Protein AF-A0A4V2Y2N3-F1 (afdb_monomer)

Mean predicted aligned error: 4.7 Å

Radius of gyration: 17.35 Å; Cα contacts (8 Å, |Δi|>4): 310; chains: 1; bounding box: 43×39×50 Å

Secondary structure (DSSP, 8-state):
--GGGGSPPTTTTT-TT--S-S--SS-------HHHHHHHHHHHHHHT--TT-EEEEEES---TT-BSSTT--BHHHHHHHHHHTT-EEEEEEE---SGGGHHHHHHHHHHHHHHHHTT-EEEEE----TT-----EEEEEE-TT-GGG-EEEEES--SSTT----TT----TT-

Sequence (175 aa):
MAIEEWFLTAGERANPVSELPVWASGNLAEPLIHGAAYFDRLVTEVAALGPGDHLFFTDWRGDPDERMRPDGPTVAQLFARAAQRGVVVKGLVWRSHLDALSYSEAENRSLSEAICAAGGEVLLDQRVRRGGSHHQKLVVLRHPGAPQRDVAFTGGIDLCHSRRDDAAHRGDPQA

Structure (mmCIF, N/CA/C/O backbone):
data_AF-A0A4V2Y2N3-F1
#
_entry.id   AF-A0A4V2Y2N3-F1
#
loop_
_atom_site.group_PDB
_atom_site.id
_atom_site.type_symbol
_atom_site.label_atom_id
_atom_site.label_alt_id
_atom_site.label_comp_id
_atom_site.label_asym_id
_atom_site.label_entity_id
_atom_site.label_seq_id
_atom_site.pdbx_PDB_ins_code
_atom_site.Cartn_x
_atom_site.Cartn_y
_atom_site.Cartn_z
_atom_site.occupancy
_atom_site.B_iso_or_equiv
_atom_site.auth_seq_id
_atom_site.auth_comp_id
_atom_site.auth_asym_id
_atom_site.auth_atom_id
_atom_site.pdbx_PDB_model_num
ATOM 1 N N . MET A 1 1 ? 3.290 -6.681 34.916 1.00 66.94 1 MET A N 1
ATOM 2 C CA . MET A 1 1 ? 3.213 -5.493 34.054 1.00 66.94 1 MET A CA 1
ATOM 3 C C . MET A 1 1 ? 1.882 -5.576 33.346 1.00 66.94 1 MET A C 1
ATOM 5 O O . MET A 1 1 ? 1.614 -6.611 32.738 1.00 66.94 1 MET A O 1
ATOM 9 N N . ALA A 1 2 ? 1.019 -4.593 33.557 1.00 85.50 2 ALA A N 1
ATOM 10 C CA . ALA A 1 2 ? -0.271 -4.534 32.883 1.00 85.50 2 ALA A CA 1
ATOM 11 C C . ALA A 1 2 ? -0.023 -4.149 31.412 1.00 85.50 2 ALA A C 1
ATOM 13 O O . ALA A 1 2 ? 0.914 -3.402 31.128 1.00 85.50 2 ALA A O 1
ATOM 14 N N . ILE A 1 3 ? -0.787 -4.692 30.461 1.00 83.56 3 ILE A N 1
ATOM 15 C CA . ILE A 1 3 ? -0.555 -4.419 29.028 1.00 83.56 3 ILE A CA 1
ATOM 16 C C . ILE A 1 3 ? -0.721 -2.926 28.712 1.00 83.56 3 ILE A C 1
ATOM 18 O O . ILE A 1 3 ? -0.058 -2.386 27.835 1.00 83.56 3 ILE A O 1
ATOM 22 N N . GLU A 1 4 ? -1.547 -2.245 29.498 1.00 85.06 4 GLU A N 1
ATOM 23 C CA . GLU A 1 4 ? -1.806 -0.815 29.445 1.00 85.06 4 GLU A CA 1
ATOM 24 C C . GLU A 1 4 ? -0.549 0.019 29.718 1.00 85.06 4 GLU A C 1
ATOM 26 O O . GLU A 1 4 ? -0.436 1.125 29.200 1.00 85.06 4 GLU A O 1
ATOM 31 N N . GLU A 1 5 ? 0.421 -0.518 30.466 1.00 87.38 5 GLU A N 1
ATOM 32 C CA . GLU A 1 5 ? 1.700 0.146 30.757 1.00 87.38 5 GLU A CA 1
ATOM 33 C C . GLU A 1 5 ? 2.626 0.205 29.526 1.00 87.38 5 GLU A C 1
ATOM 35 O O . GLU A 1 5 ? 3.623 0.922 29.546 1.00 87.38 5 GLU A O 1
ATOM 40 N N . TRP A 1 6 ? 2.308 -0.526 28.447 1.00 89.25 6 TRP A N 1
ATOM 41 C CA . TRP A 1 6 ? 3.023 -0.447 27.166 1.00 89.25 6 TRP A CA 1
ATOM 42 C C . TRP A 1 6 ? 2.480 0.648 26.242 1.00 89.25 6 TRP A C 1
ATOM 44 O O . TRP A 1 6 ? 3.138 0.997 25.259 1.00 89.25 6 TRP A O 1
ATOM 54 N N . PHE A 1 7 ? 1.280 1.171 26.508 1.00 89.94 7 PHE A N 1
ATOM 55 C CA . PHE A 1 7 ? 0.664 2.191 25.666 1.00 89.94 7 PHE A CA 1
ATOM 56 C C . PHE A 1 7 ? 1.025 3.595 26.144 1.00 89.94 7 PHE A C 1
ATOM 58 O O . PHE A 1 7 ? 1.023 3.885 27.337 1.00 89.94 7 PHE A O 1
ATOM 65 N N . LEU A 1 8 ? 1.282 4.492 25.189 1.00 90.81 8 LEU A N 1
ATOM 66 C CA . LEU A 1 8 ? 1.489 5.908 25.481 1.00 90.81 8 LEU A CA 1
ATOM 67 C C . LEU A 1 8 ? 0.216 6.506 26.083 1.00 90.81 8 LEU A C 1
ATOM 69 O O . LEU A 1 8 ? -0.885 6.244 25.606 1.00 90.81 8 LEU A O 1
ATOM 73 N N . THR A 1 9 ? 0.363 7.370 27.078 1.00 89.88 9 THR A N 1
ATOM 74 C CA . THR A 1 9 ? -0.711 8.235 27.577 1.00 89.88 9 THR A CA 1
ATOM 75 C C . THR A 1 9 ? -1.003 9.388 26.607 1.00 89.88 9 THR A C 1
ATOM 77 O O . THR A 1 9 ? -0.228 9.690 25.695 1.00 89.88 9 THR A O 1
ATOM 80 N N . ALA A 1 10 ? -2.112 10.107 26.826 1.00 89.44 10 ALA A N 1
ATOM 81 C CA . ALA A 1 10 ? -2.425 11.322 26.063 1.00 89.44 10 ALA A CA 1
ATOM 82 C C . ALA A 1 10 ? -1.301 12.375 26.144 1.00 89.44 10 ALA A C 1
ATOM 84 O O . ALA A 1 10 ? -1.009 13.039 25.150 1.00 89.44 10 ALA A O 1
ATOM 85 N N . GLY A 1 11 ? -0.662 12.505 27.313 1.00 90.56 11 GLY A N 1
ATOM 86 C CA . GLY A 1 11 ? 0.468 13.411 27.518 1.00 90.56 11 GLY A CA 1
ATOM 87 C C . GLY A 1 11 ? 1.715 12.968 26.754 1.00 90.56 11 GLY A C 1
ATOM 88 O O . GLY A 1 11 ? 2.319 13.774 26.050 1.00 90.56 11 GLY A O 1
ATOM 89 N N . GLU A 1 12 ? 2.063 11.681 26.823 1.00 92.62 12 GLU A N 1
ATOM 90 C CA . GLU A 1 12 ? 3.240 11.122 26.137 1.00 92.62 12 GLU A CA 1
ATOM 91 C C . GLU A 1 12 ? 3.097 11.106 24.611 1.00 92.62 12 GLU A C 1
ATOM 93 O O . GLU A 1 12 ? 4.091 11.241 23.901 1.00 92.62 12 GLU A O 1
ATOM 98 N N . ARG A 1 13 ? 1.867 11.024 24.085 1.00 89.81 13 ARG A N 1
ATOM 99 C CA . ARG A 1 13 ? 1.587 11.186 22.648 1.00 89.81 13 ARG A CA 1
ATOM 100 C C . ARG A 1 13 ? 2.023 12.556 22.111 1.00 89.81 13 ARG A C 1
ATOM 102 O O . ARG A 1 13 ? 2.244 12.685 20.908 1.00 89.81 13 ARG A O 1
ATOM 109 N N . ALA A 1 14 ? 2.107 13.575 22.974 1.00 90.00 14 ALA A N 1
ATOM 110 C CA . ALA A 1 14 ? 2.572 14.926 22.650 1.00 90.00 14 ALA A CA 1
ATOM 111 C C . ALA A 1 14 ? 1.872 15.575 21.432 1.00 90.00 14 ALA A C 1
ATOM 113 O O . ALA A 1 14 ? 2.457 16.397 20.727 1.00 90.00 14 ALA A O 1
ATOM 114 N N . ASN A 1 15 ? 0.603 15.226 21.189 1.00 90.69 15 ASN A N 1
ATOM 115 C CA . ASN A 1 15 ? -0.222 15.793 20.121 1.00 90.69 15 ASN A CA 1
ATOM 116 C C . ASN A 1 15 ? -1.587 16.239 20.682 1.00 90.69 15 ASN A C 1
ATOM 118 O O . ASN A 1 15 ? -2.571 15.508 20.547 1.00 90.69 15 ASN A O 1
ATOM 122 N N . PRO A 1 16 ? -1.657 17.417 21.335 1.00 87.50 16 PRO A N 1
ATOM 123 C CA . PRO A 1 16 ? -2.847 17.862 22.067 1.00 87.50 16 PRO A CA 1
ATOM 124 C C . PRO A 1 16 ? -4.039 18.211 21.167 1.00 87.50 16 PRO A C 1
ATOM 126 O O . PRO A 1 16 ? -5.151 18.341 21.663 1.00 87.50 16 PRO A O 1
ATOM 129 N N . VAL A 1 17 ? -3.821 18.367 19.858 1.00 93.00 17 VAL A N 1
ATOM 130 C CA . VAL A 1 17 ? -4.880 18.646 18.873 1.00 93.00 17 VAL A CA 1
ATOM 131 C C . VAL A 1 17 ? -5.434 17.374 18.226 1.00 93.00 17 VAL A C 1
ATOM 133 O O . VAL A 1 17 ? -6.281 17.447 17.343 1.00 93.00 17 VAL A O 1
ATOM 136 N N . SER A 1 18 ? -4.942 16.197 18.622 1.00 89.44 18 SER A N 1
ATOM 137 C CA . SER A 1 18 ? -5.452 14.929 18.113 1.00 89.44 18 SER A CA 1
ATOM 138 C C . SER A 1 18 ? -6.841 14.632 18.673 1.00 89.44 18 SER A C 1
ATOM 140 O O . SER A 1 18 ? -6.995 14.441 19.874 1.00 89.44 18 SER A O 1
ATOM 142 N N . GLU A 1 19 ? -7.817 14.452 17.787 1.00 91.69 19 GLU A N 1
ATOM 143 C CA . GLU A 1 19 ? -9.165 13.976 18.137 1.00 91.69 19 GLU A CA 1
ATOM 144 C C . GLU A 1 19 ? -9.264 12.439 18.200 1.00 91.69 19 GLU A C 1
ATOM 146 O O . GLU A 1 19 ? -10.289 11.883 18.587 1.00 91.69 19 GLU A O 1
ATOM 151 N N . LEU A 1 20 ? -8.197 11.725 17.823 1.00 90.75 20 LEU A N 1
ATOM 152 C CA . LEU A 1 20 ? -8.152 10.265 17.888 1.00 90.75 20 LEU A CA 1
ATOM 153 C C . LEU A 1 20 ? -8.008 9.774 19.337 1.00 90.75 20 LEU A C 1
ATOM 155 O O . LEU A 1 20 ? -7.238 10.377 20.096 1.00 90.75 20 LEU A O 1
ATOM 159 N N . PRO A 1 21 ? -8.617 8.627 19.697 1.00 90.69 21 PRO A N 1
ATOM 160 C CA . PRO A 1 21 ? -8.372 7.994 20.988 1.00 90.69 21 PRO A CA 1
ATOM 161 C C . PRO A 1 21 ? -6.879 7.686 21.171 1.00 90.69 21 PRO A C 1
ATOM 163 O O . PRO A 1 21 ? -6.127 7.543 20.203 1.00 90.69 21 PRO A O 1
ATOM 166 N N . VAL A 1 22 ? -6.442 7.617 22.429 1.00 89.88 22 VAL A N 1
ATOM 167 C CA . VAL A 1 22 ? -5.040 7.345 22.786 1.00 89.88 22 VAL A CA 1
ATOM 168 C C . VAL A 1 22 ? -4.643 5.923 22.382 1.00 89.88 22 VAL A C 1
ATOM 170 O O . VAL A 1 22 ? -3.590 5.718 21.785 1.00 89.88 22 VAL A O 1
ATOM 173 N N . TRP A 1 23 ? -5.524 4.965 22.654 1.00 89.50 23 TRP A N 1
ATOM 174 C CA . TRP A 1 23 ? -5.452 3.583 22.200 1.00 89.50 23 TRP A CA 1
ATOM 175 C C . TRP A 1 23 ? -6.875 3.045 22.004 1.00 89.50 23 TRP A C 1
ATOM 177 O O . TRP A 1 23 ? -7.846 3.629 22.491 1.00 89.50 23 TRP A O 1
ATOM 187 N N . ALA A 1 24 ? -6.996 1.941 21.273 1.00 88.88 24 ALA A N 1
ATOM 188 C CA . ALA A 1 24 ? -8.248 1.222 21.058 1.00 88.88 24 ALA A CA 1
ATOM 189 C C . ALA A 1 24 ? -8.036 -0.271 21.337 1.00 88.88 24 ALA A C 1
ATOM 191 O O . ALA A 1 24 ? -6.934 -0.788 21.153 1.00 88.88 24 ALA A O 1
ATOM 192 N N . SER A 1 25 ? -9.089 -0.962 21.765 1.00 89.75 25 SER A N 1
ATOM 193 C CA . SER A 1 25 ? -9.097 -2.409 21.997 1.00 89.75 25 SER A CA 1
ATOM 194 C C . SER A 1 25 ? -9.984 -3.126 20.973 1.00 89.75 25 SER A C 1
ATOM 196 O O . SER A 1 25 ? -10.732 -2.491 20.234 1.00 89.75 25 SER A O 1
ATOM 198 N N . GLY A 1 26 ? -9.883 -4.458 20.906 1.00 90.56 26 GLY A N 1
ATOM 199 C CA . GLY A 1 26 ? -10.681 -5.271 19.977 1.00 90.56 26 GLY A CA 1
ATOM 200 C C . GLY A 1 26 ? -10.189 -5.261 18.526 1.00 90.56 26 GLY A C 1
ATOM 201 O O . GLY A 1 26 ? -10.911 -5.703 17.639 1.00 90.56 26 GLY A O 1
ATOM 202 N N . ASN A 1 27 ? -8.970 -4.775 18.278 1.00 91.44 27 ASN A N 1
ATOM 203 C CA . ASN A 1 27 ? -8.352 -4.807 16.954 1.00 91.44 27 ASN A CA 1
ATOM 204 C C . ASN A 1 27 ? -7.839 -6.216 16.620 1.00 91.44 27 ASN A C 1
ATOM 206 O O . ASN A 1 27 ? -7.275 -6.893 17.481 1.00 91.44 27 ASN A O 1
ATOM 210 N N . LEU A 1 28 ? -7.952 -6.612 15.352 1.00 95.44 28 LEU A N 1
ATOM 211 C CA . LEU A 1 28 ? -7.200 -7.733 14.795 1.00 95.44 28 LEU A CA 1
ATOM 212 C C . LEU A 1 28 ? -5.891 -7.197 14.201 1.00 95.44 28 LEU A C 1
ATOM 214 O O . LEU A 1 28 ? -5.924 -6.382 13.283 1.00 95.44 28 LEU A O 1
ATOM 218 N N . ALA A 1 29 ? -4.752 -7.654 14.719 1.00 95.38 29 ALA A N 1
ATOM 219 C CA . ALA A 1 29 ? -3.432 -7.337 14.182 1.00 95.38 29 ALA A CA 1
ATOM 220 C C . ALA A 1 29 ? -2.755 -8.628 13.706 1.00 95.38 29 ALA A C 1
ATOM 222 O O . ALA A 1 29 ? -2.506 -9.530 14.505 1.00 95.38 29 ALA A O 1
ATOM 223 N N . GLU A 1 30 ? -2.467 -8.711 12.407 1.00 97.25 30 GLU A N 1
ATOM 224 C CA . GLU A 1 30 ? -1.848 -9.876 11.771 1.00 97.25 30 GLU A CA 1
ATOM 225 C C . GLU A 1 30 ? -0.460 -9.491 11.229 1.00 97.25 30 GLU A C 1
ATOM 227 O O . GLU A 1 30 ? -0.361 -8.572 10.410 1.00 97.25 30 GLU A O 1
ATOM 232 N N . PRO A 1 31 ? 0.628 -10.143 11.675 1.00 97.56 31 PRO A N 1
ATOM 233 C CA . PRO A 1 31 ? 1.953 -9.875 11.141 1.00 97.56 31 PRO A CA 1
ATOM 234 C C . PRO A 1 31 ? 2.125 -10.534 9.766 1.00 97.56 31 PRO A C 1
ATOM 236 O O . PRO A 1 31 ? 2.101 -11.757 9.642 1.00 97.56 31 PRO A O 1
ATOM 239 N N . LEU A 1 32 ? 2.369 -9.720 8.740 1.00 98.12 32 LEU A N 1
ATOM 240 C CA . LEU A 1 32 ? 2.744 -10.189 7.406 1.00 98.12 32 LEU A CA 1
ATOM 241 C C . LEU A 1 32 ? 4.271 -10.231 7.321 1.00 98.12 32 LEU A C 1
ATOM 243 O O . LEU A 1 32 ? 4.927 -9.200 7.170 1.00 98.12 32 LEU A O 1
ATOM 247 N N . ILE A 1 33 ? 4.840 -11.421 7.506 1.00 97.88 33 ILE A N 1
ATOM 248 C CA . ILE A 1 33 ? 6.292 -11.615 7.482 1.00 97.88 33 ILE A CA 1
ATOM 249 C C . ILE A 1 33 ? 6.757 -11.709 6.026 1.00 97.88 33 ILE A C 1
ATOM 251 O O . ILE A 1 33 ? 6.194 -12.478 5.250 1.00 97.88 33 ILE A O 1
ATOM 255 N N . HIS A 1 34 ? 7.803 -10.946 5.691 1.00 98.00 34 HIS A N 1
ATOM 256 C CA . HIS A 1 34 ? 8.370 -10.806 4.341 1.00 98.00 34 HIS A CA 1
ATOM 257 C C . HIS A 1 34 ? 7.473 -10.050 3.350 1.00 98.00 34 HIS A C 1
ATOM 259 O O . HIS A 1 34 ? 6.266 -9.891 3.541 1.00 98.00 34 HIS A O 1
ATOM 265 N N . GLY A 1 35 ? 8.076 -9.562 2.264 1.00 97.88 35 GLY A N 1
ATOM 266 C CA . GLY A 1 35 ? 7.333 -8.820 1.250 1.00 97.88 35 GLY A CA 1
ATOM 267 C C . GLY A 1 35 ? 6.387 -9.689 0.452 1.00 97.88 35 GLY A C 1
ATOM 268 O O . GLY A 1 35 ? 5.285 -9.242 0.162 1.00 97.88 35 GLY A O 1
ATOM 269 N N . ALA A 1 36 ? 6.754 -10.936 0.149 1.00 98.12 36 ALA A N 1
ATOM 270 C CA . ALA A 1 36 ? 5.876 -11.835 -0.593 1.00 98.12 36 ALA A CA 1
ATOM 271 C C . ALA A 1 36 ? 4.494 -11.997 0.075 1.00 98.12 36 ALA A C 1
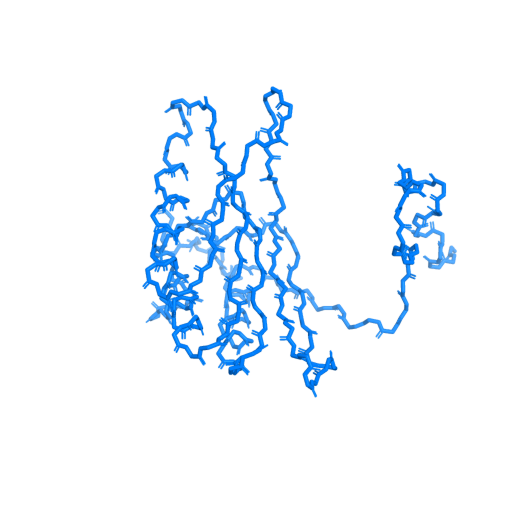ATOM 273 O O . ALA A 1 36 ? 3.477 -11.915 -0.612 1.00 98.12 36 ALA A O 1
ATOM 274 N N . ALA A 1 37 ? 4.441 -12.145 1.406 1.00 98.38 37 ALA A N 1
ATOM 275 C CA . ALA A 1 37 ? 3.177 -12.235 2.142 1.00 98.38 37 ALA A CA 1
ATOM 276 C C . ALA A 1 37 ? 2.420 -10.897 2.168 1.00 98.38 37 ALA A C 1
ATOM 278 O O . ALA A 1 37 ? 1.202 -10.866 1.986 1.00 98.38 37 ALA A O 1
ATOM 279 N N . TYR A 1 38 ? 3.141 -9.787 2.365 1.00 98.50 38 TYR A N 1
ATOM 280 C CA . TYR A 1 38 ? 2.564 -8.444 2.344 1.00 98.50 38 TYR A CA 1
ATOM 281 C C . TYR A 1 38 ? 1.916 -8.112 0.994 1.00 98.50 38 TYR A C 1
ATOM 283 O O . TYR A 1 38 ? 0.738 -7.753 0.941 1.00 98.50 38 TYR A O 1
ATOM 291 N N . PHE A 1 39 ? 2.663 -8.276 -0.098 1.00 98.56 39 PHE A N 1
ATOM 292 C CA . PHE A 1 39 ? 2.194 -7.978 -1.443 1.00 98.56 39 PHE A CA 1
ATOM 293 C C . PHE A 1 39 ? 1.037 -8.890 -1.859 1.00 98.56 39 PHE A C 1
ATOM 295 O O . PHE A 1 39 ? 0.047 -8.395 -2.401 1.00 98.56 39 PHE A O 1
ATOM 302 N N . ASP A 1 40 ? 1.095 -10.189 -1.545 1.00 98.50 40 ASP A N 1
ATOM 303 C CA . ASP A 1 40 ? -0.003 -11.111 -1.846 1.00 98.50 40 ASP A CA 1
ATOM 304 C C . ASP A 1 40 ? -1.303 -10.715 -1.131 1.00 98.50 40 ASP A C 1
ATOM 306 O O . ASP A 1 40 ? -2.371 -10.648 -1.757 1.00 98.50 40 ASP A O 1
ATOM 310 N N . ARG A 1 41 ? -1.214 -10.380 0.164 1.00 98.56 41 ARG A N 1
ATOM 311 C CA . ARG A 1 41 ? -2.374 -9.922 0.931 1.00 98.56 41 ARG A CA 1
ATOM 312 C C . ARG A 1 41 ? -2.917 -8.608 0.379 1.00 98.56 41 ARG A C 1
ATOM 314 O O . ARG A 1 41 ? -4.129 -8.475 0.221 1.00 98.56 41 ARG A O 1
ATOM 321 N N . LEU A 1 42 ? -2.039 -7.671 0.024 1.00 98.62 42 LEU A N 1
ATOM 322 C CA . LEU A 1 42 ? -2.430 -6.389 -0.553 1.00 98.62 42 LEU A CA 1
ATOM 323 C C . LEU A 1 42 ? -3.185 -6.560 -1.882 1.00 98.62 42 LEU A C 1
ATOM 325 O O . LEU A 1 42 ? -4.210 -5.909 -2.082 1.00 98.62 42 LEU A O 1
ATOM 329 N N . VAL A 1 43 ? -2.749 -7.463 -2.770 1.00 98.81 43 VAL A N 1
ATOM 330 C CA . VAL A 1 43 ? -3.494 -7.751 -4.011 1.00 98.81 43 VAL A CA 1
ATOM 331 C C . VAL A 1 43 ? -4.886 -8.285 -3.699 1.00 98.81 43 VAL A C 1
ATOM 333 O O . VAL A 1 43 ? -5.853 -7.849 -4.323 1.00 98.81 43 VAL A O 1
ATOM 336 N N . THR A 1 44 ? -4.993 -9.222 -2.755 1.00 98.62 44 THR A N 1
ATOM 337 C CA . THR A 1 44 ? -6.273 -9.825 -2.364 1.00 98.62 44 THR A CA 1
ATOM 338 C C . THR A 1 44 ? -7.259 -8.772 -1.865 1.00 98.62 44 THR A C 1
ATOM 340 O O . THR A 1 44 ? -8.384 -8.712 -2.362 1.00 98.62 44 THR A O 1
ATOM 343 N N . GLU A 1 45 ? -6.835 -7.898 -0.951 1.00 98.75 45 GLU A N 1
ATOM 344 C CA . GLU A 1 45 ? -7.725 -6.881 -0.386 1.00 98.75 45 GLU A CA 1
ATOM 345 C C . GLU A 1 45 ? -8.075 -5.784 -1.405 1.00 98.75 45 GLU A C 1
ATOM 347 O O . GLU A 1 45 ? -9.237 -5.405 -1.537 1.00 98.75 45 GLU A O 1
ATOM 352 N N . VAL A 1 46 ? -7.113 -5.321 -2.214 1.00 98.81 46 VAL A N 1
ATOM 353 C CA . VAL A 1 46 ? -7.386 -4.308 -3.252 1.00 98.81 46 VAL A CA 1
ATOM 354 C C . VAL A 1 46 ? -8.301 -4.856 -4.351 1.00 98.81 46 VAL A C 1
ATOM 356 O O . VAL A 1 46 ? -9.134 -4.123 -4.890 1.00 98.81 46 VAL A O 1
ATOM 359 N N . ALA A 1 47 ? -8.187 -6.141 -4.693 1.00 98.44 47 ALA A N 1
ATOM 360 C CA . ALA A 1 47 ? -9.080 -6.788 -5.652 1.00 98.44 47 ALA A CA 1
ATOM 361 C C . ALA A 1 47 ? -10.530 -6.873 -5.146 1.00 98.44 47 ALA A C 1
ATOM 363 O O . ALA A 1 47 ? -11.450 -6.888 -5.964 1.00 98.44 47 ALA A O 1
ATOM 364 N N . ALA A 1 48 ? -10.739 -6.885 -3.826 1.00 98.25 48 ALA A N 1
ATOM 365 C CA . ALA A 1 48 ? -12.057 -6.948 -3.201 1.00 98.25 48 ALA A CA 1
ATOM 366 C C . ALA A 1 48 ? -12.778 -5.587 -3.101 1.00 98.25 48 ALA A C 1
ATOM 368 O O . ALA A 1 48 ? -13.944 -5.555 -2.694 1.00 98.25 48 ALA A O 1
ATOM 369 N N . LEU A 1 49 ? -12.106 -4.483 -3.457 1.00 98.75 49 LEU A N 1
ATOM 370 C CA . LEU A 1 49 ? -12.689 -3.138 -3.484 1.00 98.75 49 LEU A CA 1
ATOM 371 C C . LEU A 1 49 ? -13.626 -2.949 -4.683 1.00 98.75 49 LEU A C 1
ATOM 373 O O . LEU A 1 49 ? -13.277 -3.282 -5.826 1.00 98.75 49 LEU A O 1
ATOM 377 N N . GLY A 1 50 ? -14.784 -2.349 -4.412 1.00 98.25 50 GLY A N 1
ATOM 378 C CA . GLY A 1 50 ? -15.792 -1.962 -5.395 1.00 98.25 50 GLY A CA 1
ATOM 379 C C . GLY A 1 50 ? -15.936 -0.443 -5.578 1.00 98.25 50 GLY A C 1
ATOM 380 O O . GLY A 1 50 ? -15.211 0.340 -4.964 1.00 98.25 50 GLY A O 1
ATOM 381 N N . PRO A 1 51 ? -16.879 -0.003 -6.430 1.00 98.44 51 PRO A N 1
ATOM 382 C CA . PRO A 1 51 ? -17.149 1.416 -6.641 1.00 98.44 51 PRO A CA 1
ATOM 383 C C . PRO A 1 51 ? -17.484 2.142 -5.329 1.00 98.44 51 PRO A C 1
ATOM 385 O O . PRO A 1 51 ? -18.337 1.685 -4.570 1.00 98.44 51 PRO A O 1
ATOM 388 N N . GLY A 1 52 ? -16.841 3.283 -5.079 1.00 98.44 52 GLY A N 1
ATOM 389 C CA . GLY A 1 52 ? -17.032 4.083 -3.865 1.00 98.44 52 GLY A CA 1
ATOM 390 C C . GLY A 1 52 ? -16.255 3.602 -2.633 1.00 98.44 52 GLY A C 1
ATOM 391 O O . GLY A 1 52 ? -16.184 4.347 -1.657 1.00 98.44 52 GLY A O 1
ATOM 392 N N . ASP A 1 53 ? -15.630 2.420 -2.675 1.00 98.81 53 ASP A N 1
ATOM 393 C CA . ASP A 1 53 ? -14.639 2.028 -1.669 1.00 98.81 53 ASP A CA 1
ATOM 394 C C . ASP A 1 53 ? -13.377 2.892 -1.811 1.00 98.81 53 ASP A C 1
ATOM 396 O O . ASP A 1 53 ? -13.158 3.544 -2.836 1.00 98.81 53 ASP A O 1
ATOM 400 N N . HIS A 1 54 ? -12.537 2.925 -0.781 1.00 98.88 54 HIS A N 1
ATOM 401 C CA . HIS A 1 54 ? -11.358 3.788 -0.744 1.00 98.88 54 HIS A CA 1
ATOM 402 C C . HIS A 1 54 ? -10.061 2.981 -0.715 1.00 98.88 54 HIS A C 1
ATOM 404 O O . HIS A 1 54 ? -9.955 1.996 0.012 1.00 98.88 54 HIS A O 1
ATOM 410 N N . LEU A 1 55 ? -9.056 3.471 -1.440 1.00 98.88 55 LEU A N 1
ATOM 411 C CA . LEU A 1 55 ? -7.664 3.033 -1.362 1.00 98.88 55 LEU A CA 1
ATOM 412 C C . LEU A 1 55 ? -6.804 4.273 -1.133 1.00 98.88 55 LEU A C 1
ATOM 414 O O . LEU A 1 55 ? -6.599 5.071 -2.048 1.00 98.88 55 LEU A O 1
ATOM 418 N N . PHE A 1 56 ? -6.304 4.440 0.087 1.00 98.81 56 PHE A N 1
ATOM 419 C CA . PHE A 1 56 ? -5.395 5.528 0.437 1.00 98.81 56 PHE A CA 1
ATOM 420 C C . PHE A 1 56 ? -4.010 4.981 0.722 1.00 98.81 56 PHE A C 1
ATOM 422 O O . PHE A 1 56 ? -3.897 3.990 1.437 1.00 98.81 56 PHE A O 1
ATOM 429 N N . PHE A 1 57 ? -2.959 5.611 0.206 1.00 98.12 57 PHE A N 1
ATOM 430 C CA . PHE A 1 57 ? -1.605 5.149 0.485 1.00 98.12 57 PHE A CA 1
ATOM 431 C C . PHE A 1 57 ? -0.593 6.275 0.676 1.00 98.12 57 PHE A C 1
ATOM 433 O O . PHE A 1 57 ? -0.720 7.366 0.116 1.00 98.12 57 PHE A O 1
ATOM 440 N N . THR A 1 58 ? 0.430 5.982 1.471 1.00 96.12 58 THR A N 1
ATOM 441 C CA . THR A 1 58 ? 1.661 6.762 1.554 1.00 96.12 58 THR A CA 1
ATOM 442 C C . THR A 1 58 ? 2.838 5.849 1.306 1.00 96.12 58 THR A C 1
ATOM 444 O O . THR A 1 58 ? 2.826 4.696 1.743 1.00 96.12 58 THR A O 1
ATOM 447 N N . ASP A 1 59 ? 3.865 6.383 0.661 1.00 93.12 59 ASP A N 1
ATOM 448 C CA . ASP A 1 59 ? 5.086 5.629 0.433 1.00 93.12 59 ASP A CA 1
ATOM 449 C C . ASP A 1 59 ? 6.314 6.536 0.421 1.00 93.12 59 ASP A C 1
ATOM 451 O O . ASP A 1 59 ? 6.223 7.724 0.078 1.00 93.12 59 ASP A O 1
ATOM 455 N N . TRP A 1 60 ? 7.473 5.984 0.785 1.00 91.50 60 TRP A N 1
ATOM 456 C CA . TRP A 1 60 ? 8.734 6.709 0.609 1.00 91.50 60 TRP A CA 1
ATOM 457 C C . TRP A 1 60 ? 9.238 6.566 -0.830 1.00 91.50 60 TRP A C 1
ATOM 459 O O . TRP A 1 60 ? 9.727 7.538 -1.417 1.00 91.50 60 TRP A O 1
ATOM 469 N N . ARG A 1 61 ? 9.070 5.373 -1.413 1.00 89.50 61 ARG A N 1
ATOM 470 C CA . ARG A 1 61 ? 9.371 5.079 -2.816 1.00 89.50 61 ARG A CA 1
ATOM 471 C C . ARG A 1 61 ? 8.400 4.038 -3.366 1.00 89.50 61 ARG A C 1
ATOM 473 O O . ARG A 1 61 ? 8.358 2.941 -2.833 1.00 89.50 61 ARG A O 1
ATOM 480 N N . GLY A 1 62 ? 7.737 4.347 -4.475 1.00 89.75 62 GLY A N 1
ATOM 481 C CA . GLY A 1 62 ? 6.942 3.389 -5.235 1.00 89.75 62 GLY A CA 1
ATOM 482 C C . GLY A 1 62 ? 7.508 3.186 -6.639 1.00 89.75 62 GLY A C 1
ATOM 483 O O . GLY A 1 62 ? 7.624 4.161 -7.381 1.00 89.75 62 GLY A O 1
ATOM 484 N N . ASP A 1 63 ? 7.815 1.938 -7.003 1.00 93.75 63 ASP A N 1
ATOM 485 C CA . ASP A 1 63 ? 8.267 1.580 -8.355 1.00 93.75 63 ASP A CA 1
ATOM 486 C C . ASP A 1 63 ? 7.067 1.042 -9.150 1.00 93.75 63 ASP A C 1
ATOM 488 O O . ASP A 1 63 ? 6.522 0.001 -8.779 1.00 93.75 63 ASP A O 1
ATOM 492 N N . PRO A 1 64 ? 6.607 1.717 -10.220 1.00 94.12 64 PRO A N 1
ATOM 493 C CA . PRO A 1 64 ? 5.373 1.382 -10.940 1.00 94.12 64 PRO A CA 1
ATOM 494 C C . PRO A 1 64 ? 5.286 -0.063 -11.446 1.00 94.12 64 PRO A C 1
ATOM 496 O O . PRO A 1 64 ? 4.183 -0.615 -11.587 1.00 94.12 64 PRO A O 1
ATOM 499 N N . ASP A 1 65 ? 6.434 -0.654 -11.765 1.00 96.25 65 ASP A N 1
ATOM 500 C CA . ASP A 1 65 ? 6.594 -1.985 -12.334 1.00 96.25 65 ASP A CA 1
ATOM 501 C C . ASP A 1 65 ? 6.909 -3.079 -11.301 1.00 96.25 65 ASP A C 1
ATOM 503 O O . ASP A 1 65 ? 6.956 -4.254 -11.680 1.00 96.25 65 ASP A O 1
ATOM 507 N N . GLU A 1 66 ? 7.008 -2.749 -10.007 1.00 97.44 66 GLU A N 1
ATOM 508 C CA . GLU A 1 66 ? 7.098 -3.746 -8.932 1.00 97.44 66 GLU A CA 1
ATOM 509 C C . GLU A 1 66 ? 5.901 -4.699 -9.016 1.00 97.44 66 GLU A C 1
ATOM 511 O O . GLU A 1 66 ? 4.738 -4.275 -8.967 1.00 97.44 66 GLU A O 1
ATOM 516 N N . ARG A 1 67 ? 6.169 -5.996 -9.198 1.00 98.19 67 ARG A N 1
ATOM 517 C CA . ARG A 1 67 ? 5.130 -7.016 -9.350 1.00 98.19 67 ARG A CA 1
ATOM 518 C C . ARG A 1 67 ? 4.683 -7.488 -7.988 1.00 98.19 67 ARG A C 1
ATOM 520 O O . ARG A 1 67 ? 5.425 -8.121 -7.263 1.00 98.19 67 ARG A O 1
ATOM 527 N N . MET A 1 68 ? 3.397 -7.362 -7.711 1.00 97.56 68 MET A N 1
ATOM 528 C CA . MET A 1 68 ? 2.823 -7.736 -6.419 1.00 97.56 68 MET A CA 1
ATOM 529 C C . MET A 1 68 ? 2.740 -9.265 -6.215 1.00 97.56 68 MET A C 1
ATOM 531 O O . MET A 1 68 ? 2.521 -9.753 -5.111 1.00 97.56 68 MET A O 1
ATOM 535 N N . ARG A 1 69 ? 2.896 -10.042 -7.293 1.00 97.69 69 ARG A N 1
ATOM 536 C CA . ARG A 1 69 ? 2.917 -11.516 -7.351 1.00 97.69 69 ARG A CA 1
ATOM 537 C C . ARG A 1 69 ? 3.833 -11.955 -8.504 1.00 97.69 69 ARG A C 1
ATOM 539 O O . ARG A 1 69 ? 4.117 -11.125 -9.366 1.00 97.69 69 ARG A O 1
ATOM 546 N N . PRO A 1 70 ? 4.262 -13.233 -8.590 1.00 95.88 70 PRO A N 1
ATOM 547 C CA . PRO A 1 70 ? 5.177 -13.687 -9.648 1.00 95.88 70 PRO A CA 1
ATOM 548 C C . PRO A 1 70 ? 4.752 -13.284 -11.074 1.00 95.88 70 PRO A C 1
ATOM 550 O O . PRO A 1 70 ? 5.565 -12.766 -11.845 1.00 95.88 70 PRO A O 1
ATOM 553 N N . ASP A 1 71 ? 3.457 -13.406 -11.368 1.00 93.69 71 ASP A N 1
ATOM 554 C CA . ASP A 1 71 ? 2.867 -13.101 -12.679 1.00 93.69 71 ASP A CA 1
ATOM 555 C C . ASP A 1 71 ? 2.147 -11.737 -12.723 1.00 93.69 71 ASP A C 1
ATOM 557 O O . ASP A 1 71 ? 1.360 -11.453 -13.627 1.00 93.69 71 ASP A O 1
ATOM 561 N N . GLY A 1 72 ? 2.414 -10.871 -11.742 1.00 95.44 72 GLY A N 1
ATOM 562 C CA . GLY A 1 72 ? 1.721 -9.600 -11.556 1.00 95.44 72 GLY A CA 1
ATOM 563 C C . GLY A 1 72 ? 0.363 -9.732 -10.841 1.00 95.44 72 GLY A C 1
ATOM 564 O O . GLY A 1 72 ? -0.007 -10.807 -10.369 1.00 95.44 72 GLY A O 1
ATOM 565 N N . PRO A 1 73 ? -0.414 -8.641 -10.731 1.00 98.00 73 PRO A N 1
ATOM 566 C CA . PRO A 1 73 ? -0.207 -7.345 -11.384 1.00 98.00 73 PRO A CA 1
ATOM 567 C C . PRO A 1 73 ? 0.991 -6.572 -10.820 1.00 98.00 73 PRO A C 1
ATOM 569 O O . PRO A 1 73 ? 1.480 -6.904 -9.743 1.00 98.00 73 PRO A O 1
ATOM 572 N N . THR A 1 74 ? 1.441 -5.530 -11.522 1.00 98.50 74 THR A N 1
ATOM 573 C CA . THR A 1 74 ? 2.331 -4.518 -10.921 1.00 98.50 74 THR A CA 1
ATOM 574 C C . THR A 1 74 ? 1.566 -3.590 -9.976 1.00 98.50 74 THR A C 1
ATOM 576 O O . THR A 1 74 ? 0.332 -3.538 -10.042 1.00 98.50 74 THR A O 1
ATOM 579 N N . VAL A 1 75 ? 2.256 -2.826 -9.123 1.00 97.75 75 VAL A N 1
ATOM 580 C CA . VAL A 1 75 ? 1.606 -1.825 -8.255 1.00 97.75 75 VAL A CA 1
ATOM 581 C C . VAL A 1 75 ? 0.786 -0.820 -9.069 1.00 97.75 75 VAL A C 1
ATOM 583 O O . VAL A 1 75 ? -0.393 -0.602 -8.771 1.00 97.75 75 VAL A O 1
ATOM 586 N N . ALA A 1 76 ? 1.346 -0.285 -10.161 1.00 97.88 76 ALA A N 1
ATOM 587 C CA . ALA A 1 76 ? 0.639 0.663 -11.016 1.00 97.88 76 ALA A CA 1
ATOM 588 C C . ALA A 1 76 ? -0.602 0.020 -11.644 1.00 97.88 76 ALA A C 1
ATOM 590 O O . ALA A 1 76 ? -1.680 0.610 -11.631 1.00 97.88 76 ALA A O 1
ATOM 591 N N . GLN A 1 77 ? -0.489 -1.220 -12.131 1.00 98.56 77 GLN A N 1
ATOM 592 C CA . GLN A 1 77 ? -1.627 -1.950 -12.691 1.00 98.56 77 GLN A CA 1
ATOM 593 C C . GLN A 1 77 ? -2.711 -2.221 -11.645 1.00 98.56 77 GLN A C 1
ATOM 595 O O . GLN A 1 77 ? -3.895 -2.072 -11.946 1.00 98.56 77 GLN A O 1
ATOM 600 N N . LEU A 1 78 ? -2.334 -2.631 -10.433 1.00 98.75 78 LEU A N 1
ATOM 601 C CA . LEU A 1 78 ? -3.272 -2.932 -9.355 1.00 98.75 78 LEU A CA 1
ATOM 602 C C . LEU A 1 78 ? -4.091 -1.688 -8.982 1.00 98.75 78 LEU A C 1
ATOM 604 O O . LEU A 1 78 ? -5.323 -1.754 -8.939 1.00 98.75 78 LEU A O 1
ATOM 608 N N . PHE A 1 79 ? -3.420 -0.554 -8.763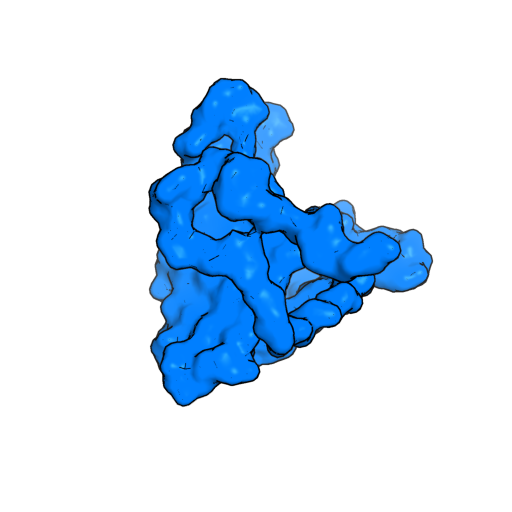 1.00 98.62 79 PHE A N 1
ATOM 609 C CA . PHE A 1 79 ? -4.065 0.683 -8.313 1.00 98.62 79 PHE A CA 1
ATOM 610 C C . PHE A 1 79 ? -4.821 1.381 -9.449 1.00 98.62 79 PHE A C 1
ATOM 612 O O . PHE A 1 79 ? -5.951 1.821 -9.241 1.00 98.62 79 PHE A O 1
ATOM 619 N N . ALA A 1 80 ? -4.281 1.398 -10.673 1.00 98.62 80 ALA A N 1
ATOM 620 C CA . ALA A 1 80 ? -4.990 1.916 -11.844 1.00 98.62 80 ALA A CA 1
ATOM 621 C C . ALA A 1 80 ? -6.280 1.131 -12.119 1.00 98.62 80 ALA A C 1
ATOM 623 O O . ALA A 1 80 ? -7.337 1.724 -12.334 1.00 98.62 80 ALA A O 1
ATOM 624 N N . ARG A 1 81 ? -6.236 -0.207 -12.041 1.00 98.62 81 ARG A N 1
ATOM 625 C CA . ARG A 1 81 ? -7.441 -1.037 -12.184 1.00 98.62 81 ARG A CA 1
ATOM 626 C C . ARG A 1 81 ? -8.447 -0.778 -11.067 1.00 98.62 81 ARG A C 1
ATOM 628 O O . ARG A 1 81 ? -9.640 -0.905 -11.315 1.00 98.62 81 ARG A O 1
ATOM 635 N N . ALA A 1 82 ? -8.008 -0.460 -9.847 1.00 98.81 82 ALA A N 1
ATOM 636 C CA . ALA A 1 82 ? -8.916 -0.069 -8.767 1.00 98.81 82 ALA A CA 1
ATOM 637 C C . ALA A 1 82 ? -9.618 1.261 -9.087 1.00 98.81 82 ALA A C 1
ATOM 639 O O . ALA A 1 82 ? -10.847 1.316 -9.051 1.00 98.81 82 ALA A O 1
ATOM 640 N N . ALA A 1 83 ? -8.866 2.285 -9.501 1.00 98.75 83 ALA A N 1
ATOM 641 C CA . ALA A 1 83 ? -9.426 3.574 -9.913 1.00 98.75 83 ALA A CA 1
ATOM 642 C C . ALA A 1 83 ? -10.440 3.421 -11.062 1.00 98.75 83 ALA A C 1
ATOM 644 O O . ALA A 1 83 ? -11.561 3.917 -10.976 1.00 98.75 83 ALA A O 1
ATOM 645 N N . GLN A 1 84 ? -10.110 2.623 -12.082 1.00 98.62 84 GLN A N 1
ATOM 646 C CA . GLN A 1 84 ? -11.004 2.325 -13.209 1.00 98.62 84 GLN A CA 1
ATOM 647 C C . GLN A 1 84 ? -12.297 1.604 -12.795 1.00 98.62 84 GLN A C 1
ATOM 649 O O . GLN A 1 84 ? -13.320 1.759 -13.460 1.00 98.62 84 GLN A O 1
ATOM 654 N N . ARG A 1 85 ? -12.284 0.830 -11.698 1.00 98.19 85 ARG A N 1
ATOM 655 C CA . ARG A 1 85 ? -13.496 0.220 -11.118 1.00 98.19 85 ARG A CA 1
ATOM 656 C C . ARG A 1 85 ? -14.357 1.216 -10.331 1.00 98.19 85 ARG A C 1
ATOM 658 O O . ARG A 1 85 ? -15.431 0.837 -9.879 1.00 98.19 85 ARG A O 1
ATOM 665 N N . GLY A 1 86 ? -13.915 2.460 -10.156 1.00 98.56 86 GLY A N 1
ATOM 666 C CA . GLY A 1 86 ? -14.613 3.478 -9.370 1.00 98.56 86 GLY A CA 1
ATOM 667 C C . GLY A 1 86 ? -14.232 3.500 -7.888 1.00 98.56 86 GLY A C 1
ATOM 668 O O . GLY A 1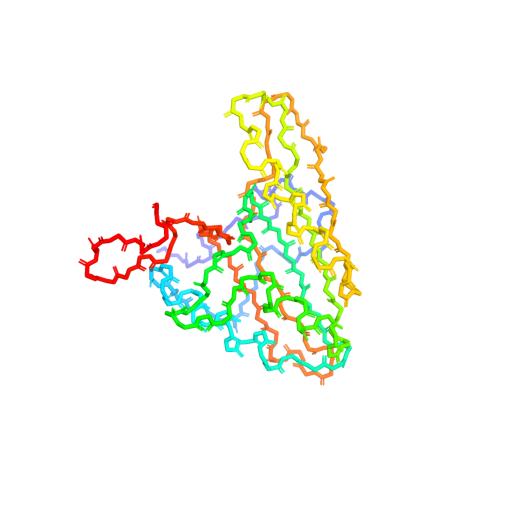 86 ? -14.959 4.093 -7.093 1.00 98.56 86 GLY A O 1
ATOM 669 N N . VAL A 1 87 ? -13.126 2.856 -7.500 1.00 98.88 87 VAL A N 1
ATOM 670 C CA . VAL A 1 87 ? -12.532 3.013 -6.161 1.00 98.88 87 VAL A CA 1
ATOM 671 C C . VAL A 1 87 ? -11.939 4.420 -6.054 1.00 98.88 87 VAL A C 1
ATOM 673 O O . VAL A 1 87 ? -11.276 4.892 -6.979 1.00 98.88 87 VAL A O 1
ATOM 676 N N . VAL A 1 88 ? -12.120 5.086 -4.916 1.00 98.81 88 VAL A N 1
ATOM 677 C CA . VAL A 1 88 ? -11.468 6.368 -4.623 1.00 98.81 88 VAL A CA 1
ATOM 678 C C . VAL A 1 88 ? -10.011 6.102 -4.253 1.00 98.81 88 VAL A C 1
ATOM 680 O O . VAL A 1 88 ? -9.697 5.773 -3.107 1.00 98.81 88 VAL A O 1
ATOM 683 N N . VAL A 1 89 ? -9.118 6.234 -5.233 1.00 98.88 89 VAL A N 1
ATOM 684 C CA . VAL A 1 89 ? -7.676 6.019 -5.058 1.00 98.88 89 VAL A CA 1
ATOM 685 C C . VAL A 1 89 ? -6.982 7.348 -4.772 1.00 98.88 89 VAL A C 1
ATOM 687 O O . VAL A 1 89 ? -6.992 8.237 -5.626 1.00 98.88 89 VAL A O 1
ATOM 690 N N . LYS A 1 90 ? -6.361 7.480 -3.592 1.00 98.69 90 LYS A N 1
ATOM 691 C CA . LYS A 1 90 ? -5.557 8.655 -3.222 1.00 98.69 90 LYS A CA 1
ATOM 692 C C . LYS A 1 90 ? -4.176 8.277 -2.695 1.00 98.69 90 LYS A C 1
ATOM 694 O O . LYS A 1 90 ? -4.059 7.402 -1.844 1.00 98.69 90 LYS A O 1
ATOM 699 N N . GLY A 1 91 ? -3.140 8.963 -3.160 1.00 97.12 91 GLY A N 1
ATOM 700 C CA . GLY A 1 91 ? -1.758 8.737 -2.739 1.00 97.12 91 GLY A CA 1
ATOM 701 C C . GLY A 1 91 ? -1.062 10.008 -2.267 1.00 97.12 91 GLY A C 1
ATOM 702 O O . GLY A 1 91 ? -1.285 11.083 -2.825 1.00 97.12 91 GLY A O 1
A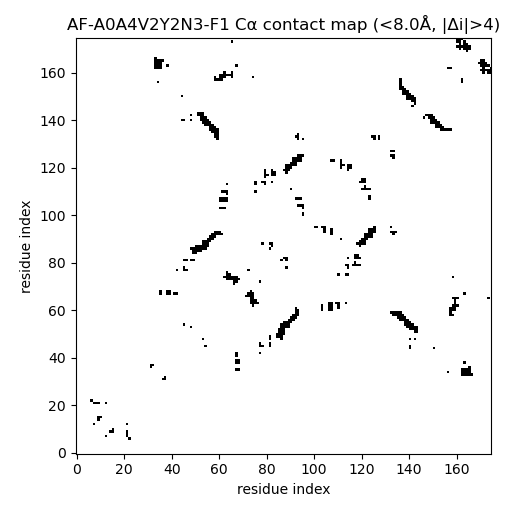TOM 703 N N . LEU A 1 92 ? -0.185 9.878 -1.272 1.00 94.88 92 LEU A N 1
ATOM 704 C CA . LEU A 1 92 ? 0.762 10.916 -0.866 1.00 94.88 92 LEU A CA 1
ATOM 705 C C . LEU A 1 92 ? 2.174 10.326 -0.850 1.00 94.88 92 LEU A C 1
ATOM 707 O O . LEU A 1 92 ? 2.511 9.540 0.033 1.00 94.88 92 LEU A O 1
ATOM 711 N N . VAL A 1 93 ? 2.998 10.698 -1.825 1.00 88.06 93 VAL A N 1
ATOM 712 C CA . VAL A 1 93 ? 4.330 10.105 -2.017 1.00 88.06 93 VAL A CA 1
ATOM 713 C C . VAL A 1 93 ? 5.402 11.184 -1.898 1.00 88.06 93 VAL A C 1
ATOM 715 O O . VAL A 1 93 ? 5.191 12.337 -2.277 1.00 88.06 93 VAL A O 1
ATOM 718 N N . TRP A 1 94 ? 6.558 10.842 -1.330 1.00 81.50 94 TRP A N 1
ATOM 719 C CA . TRP A 1 94 ? 7.631 11.810 -1.111 1.00 81.50 94 TRP A CA 1
ATOM 720 C C . TRP A 1 94 ? 8.273 12.303 -2.420 1.00 81.50 94 TRP A C 1
ATOM 722 O O . TRP A 1 94 ? 8.637 11.514 -3.294 1.00 81.50 94 TRP A O 1
ATOM 732 N N . ARG A 1 95 ? 8.503 13.619 -2.519 1.00 76.25 95 ARG A N 1
ATOM 733 C CA . ARG A 1 95 ? 9.352 14.234 -3.551 1.00 76.25 95 ARG A CA 1
ATOM 734 C C . ARG A 1 95 ? 10.768 14.487 -3.019 1.00 76.25 95 ARG A C 1
ATOM 736 O O . ARG A 1 95 ? 10.961 15.328 -2.136 1.00 76.25 95 ARG A O 1
ATOM 743 N N . SER A 1 96 ? 11.768 13.806 -3.580 1.00 64.56 96 SER A N 1
ATOM 744 C CA . SER A 1 96 ? 13.172 13.957 -3.166 1.00 64.56 96 SER A CA 1
ATOM 745 C C . SER A 1 96 ? 13.762 15.351 -3.472 1.00 64.56 96 SER A C 1
ATOM 747 O O . SER A 1 96 ? 13.253 16.082 -4.317 1.00 64.56 96 SER A O 1
ATOM 749 N N . HIS A 1 97 ? 14.815 15.735 -2.737 1.00 53.16 97 HIS A N 1
ATOM 750 C CA . HIS A 1 97 ? 15.512 17.037 -2.792 1.00 53.16 97 HIS A CA 1
ATOM 751 C C . HIS A 1 97 ? 16.913 16.984 -3.440 1.00 53.16 97 HIS A C 1
ATOM 753 O O . HIS A 1 97 ? 17.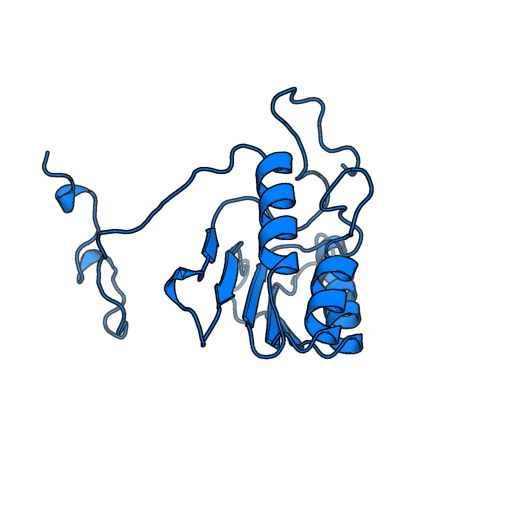525 18.033 -3.621 1.00 53.16 97 HIS A O 1
ATOM 759 N N . LEU A 1 98 ? 17.475 15.796 -3.694 1.00 55.62 98 LEU A N 1
ATOM 760 C CA . LEU A 1 98 ? 18.892 15.622 -4.044 1.00 55.62 98 LEU A CA 1
ATOM 761 C C . LEU A 1 98 ? 19.054 14.813 -5.332 1.00 55.62 98 LEU A C 1
ATOM 763 O O . LEU A 1 98 ? 18.451 13.747 -5.448 1.00 55.62 98 LEU A O 1
ATOM 767 N N . ASP A 1 99 ? 19.956 15.258 -6.214 1.00 48.56 99 ASP A N 1
ATOM 768 C CA . ASP A 1 99 ? 20.302 14.593 -7.485 1.00 48.56 99 ASP A CA 1
ATOM 769 C C . ASP A 1 99 ? 20.816 13.142 -7.315 1.00 48.56 99 ASP A C 1
ATOM 771 O O . ASP A 1 99 ? 20.782 12.332 -8.234 1.00 48.56 99 ASP A O 1
ATOM 775 N N . ALA A 1 100 ? 21.279 12.767 -6.118 1.00 50.56 100 ALA A N 1
ATOM 776 C CA . ALA A 1 100 ? 21.683 11.390 -5.802 1.00 50.56 100 ALA A CA 1
ATOM 777 C C . ALA A 1 100 ? 20.496 10.457 -5.470 1.00 50.56 100 ALA A C 1
ATOM 779 O O . ALA A 1 100 ? 20.662 9.244 -5.382 1.00 50.56 100 ALA A O 1
ATOM 780 N N . LEU A 1 101 ? 19.301 11.019 -5.270 1.00 54.59 101 LEU A N 1
ATOM 781 C CA . LEU A 1 101 ? 18.046 10.315 -4.988 1.00 54.59 101 LEU A CA 1
ATOM 782 C C . LEU A 1 101 ? 17.019 10.515 -6.122 1.00 54.59 101 LEU A C 1
ATOM 784 O O . LEU A 1 101 ? 15.843 10.193 -5.944 1.00 54.59 101 LEU A O 1
ATOM 788 N N . SER A 1 102 ? 17.450 11.034 -7.280 1.00 52.38 102 SER A N 1
ATOM 789 C CA . SER A 1 102 ? 16.612 11.260 -8.469 1.00 52.38 102 SER A CA 1
ATOM 790 C C . SER A 1 102 ? 15.941 9.994 -8.982 1.00 52.38 102 SER A C 1
ATOM 792 O O . SER A 1 102 ? 14.872 10.079 -9.579 1.00 52.38 102 SER A O 1
ATOM 794 N N . TYR A 1 103 ? 16.539 8.827 -8.721 1.00 52.41 103 TYR A N 1
ATOM 795 C CA . TYR A 1 103 ? 15.962 7.545 -9.114 1.00 52.41 103 TYR A CA 1
ATOM 796 C C . TYR A 1 103 ? 14.573 7.353 -8.490 1.00 52.41 103 TYR A C 1
ATOM 798 O O . TYR A 1 103 ? 13.616 7.083 -9.202 1.00 52.41 103 TYR A O 1
ATOM 806 N N . SER A 1 104 ? 14.414 7.645 -7.195 1.00 59.81 104 SER A N 1
ATOM 807 C CA . SER A 1 104 ? 13.104 7.565 -6.538 1.00 59.81 104 SER A CA 1
ATOM 808 C C . SER A 1 104 ? 12.130 8.655 -7.003 1.00 59.81 104 SER A C 1
ATOM 810 O O . SER A 1 104 ? 10.926 8.435 -6.975 1.00 59.81 104 SER A O 1
ATOM 812 N N . GLU A 1 105 ? 12.604 9.841 -7.415 1.00 70.69 105 GLU A N 1
ATOM 813 C CA . GLU A 1 105 ? 11.705 10.904 -7.901 1.00 70.69 105 GLU A CA 1
ATOM 814 C C . GLU A 1 105 ? 11.042 10.514 -9.226 1.00 70.69 105 GLU A C 1
ATOM 816 O O . GLU A 1 105 ? 9.839 10.723 -9.386 1.00 70.69 105 GLU A O 1
ATOM 821 N N . ALA A 1 106 ? 11.817 9.959 -10.162 1.00 77.75 106 ALA A N 1
ATOM 822 C CA . ALA A 1 106 ? 11.307 9.526 -11.458 1.00 77.75 106 ALA A CA 1
ATOM 823 C C . ALA A 1 106 ? 10.258 8.416 -11.301 1.00 77.75 106 ALA A C 1
ATOM 825 O O . ALA A 1 106 ? 9.180 8.517 -11.886 1.00 77.75 106 ALA A O 1
ATOM 826 N N . GLU A 1 107 ? 10.530 7.427 -10.448 1.00 83.62 107 GLU A N 1
ATOM 827 C CA . GLU A 1 107 ? 9.595 6.328 -10.195 1.00 83.62 107 GLU A CA 1
ATOM 828 C C . GLU A 1 107 ? 8.329 6.799 -9.466 1.00 83.62 107 GLU A C 1
ATOM 830 O O . GLU A 1 107 ? 7.217 6.546 -9.934 1.00 83.62 107 GLU A O 1
ATOM 835 N N . ASN A 1 108 ? 8.465 7.614 -8.411 1.00 84.00 108 ASN A N 1
ATOM 836 C CA . ASN A 1 108 ? 7.313 8.190 -7.706 1.00 84.00 108 ASN A CA 1
ATOM 837 C C . ASN A 1 108 ? 6.435 9.043 -8.637 1.00 84.00 108 ASN A C 1
ATOM 839 O O . ASN A 1 108 ? 5.205 9.026 -8.537 1.00 84.00 108 ASN A O 1
ATOM 843 N N . ARG A 1 109 ? 7.057 9.794 -9.555 1.00 87.38 109 ARG A N 1
ATOM 844 C CA . ARG A 1 109 ? 6.356 10.568 -10.585 1.00 87.38 109 ARG A CA 1
ATOM 845 C C . ARG A 1 109 ? 5.631 9.655 -11.566 1.00 87.38 109 ARG A C 1
ATOM 847 O O . ARG A 1 109 ? 4.445 9.863 -11.790 1.00 87.38 109 ARG A O 1
ATOM 854 N N . SER A 1 110 ? 6.311 8.648 -12.102 1.00 89.12 110 SER A N 1
ATOM 855 C CA . SER A 1 110 ? 5.735 7.686 -13.047 1.00 89.12 110 SER A CA 1
ATOM 856 C C . SER A 1 110 ? 4.538 6.945 -12.437 1.00 89.12 110 SER A C 1
ATOM 858 O O . SER A 1 110 ? 3.481 6.827 -13.061 1.00 89.12 110 SER A O 1
ATOM 860 N N . LEU A 1 111 ? 4.643 6.540 -11.166 1.00 91.25 111 LEU A N 1
ATOM 861 C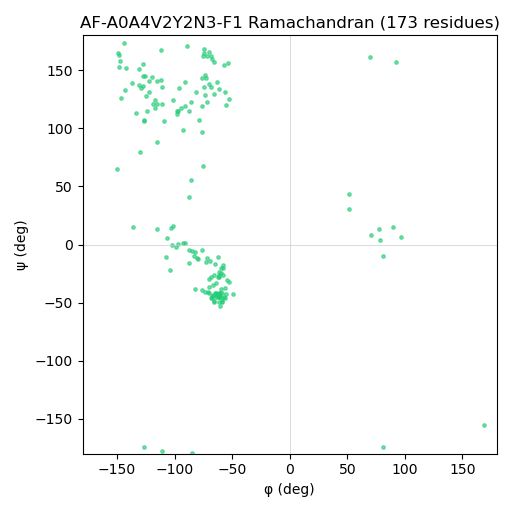 CA . LEU A 1 111 ? 3.555 5.896 -10.430 1.00 91.25 111 LEU A CA 1
ATOM 862 C C . LEU A 1 111 ? 2.362 6.845 -10.264 1.00 91.25 111 LEU A C 1
ATOM 864 O O . LEU A 1 111 ? 1.215 6.453 -10.496 1.00 91.25 111 LEU A O 1
ATOM 868 N N . SER A 1 112 ? 2.634 8.099 -9.888 1.00 93.62 112 SER A N 1
ATOM 869 C CA . SER A 1 112 ? 1.612 9.142 -9.777 1.00 93.62 112 SER A CA 1
ATOM 870 C C . SER A 1 112 ? 0.901 9.374 -11.111 1.00 93.62 112 SER A C 1
ATOM 872 O O . SER A 1 112 ? -0.329 9.348 -11.155 1.00 93.62 112 SER A O 1
ATOM 874 N N . GLU A 1 113 ? 1.647 9.527 -12.205 1.00 94.25 113 GLU A N 1
ATOM 875 C CA . GLU A 1 113 ? 1.105 9.754 -13.546 1.00 94.25 113 GLU A CA 1
ATOM 876 C C . GLU A 1 113 ? 0.230 8.582 -14.010 1.00 94.25 113 GLU A C 1
ATOM 878 O O . GLU A 1 113 ? -0.886 8.805 -14.483 1.00 94.25 113 GLU A O 1
ATOM 883 N N . ALA A 1 114 ? 0.676 7.337 -13.806 1.00 95.31 114 ALA A N 1
ATOM 884 C CA . ALA A 1 114 ? -0.077 6.141 -14.181 1.00 95.31 114 ALA A CA 1
ATOM 885 C C . ALA A 1 114 ? -1.424 6.028 -13.442 1.00 95.31 114 ALA A C 1
ATOM 887 O O . ALA A 1 114 ? -2.445 5.697 -14.050 1.00 95.31 114 ALA A O 1
ATOM 888 N N . ILE A 1 115 ? -1.449 6.325 -12.138 1.00 97.12 115 ILE A N 1
ATOM 889 C CA . ILE A 1 115 ? -2.676 6.271 -11.329 1.00 97.12 115 ILE A CA 1
ATOM 890 C C . ILE A 1 115 ? -3.599 7.450 -11.656 1.00 97.12 115 ILE A C 1
ATOM 892 O O . ILE A 1 115 ? -4.810 7.257 -11.792 1.00 97.12 115 ILE A O 1
ATOM 896 N N . CYS A 1 116 ? -3.047 8.654 -11.835 1.00 97.19 116 CYS A N 1
ATOM 897 C CA . CYS A 1 116 ? -3.817 9.834 -12.228 1.00 97.19 116 CYS A CA 1
ATOM 898 C C . CYS A 1 116 ? -4.482 9.645 -13.599 1.00 97.19 116 CYS A C 1
ATOM 900 O O . CYS A 1 116 ? -5.665 9.944 -13.758 1.00 97.19 116 CYS A O 1
ATOM 902 N N . ALA A 1 117 ? -3.768 9.066 -14.571 1.00 97.12 117 ALA A N 1
ATOM 903 C CA . ALA A 1 117 ? -4.322 8.736 -15.885 1.00 97.12 117 ALA A CA 1
ATOM 904 C C . ALA A 1 117 ? -5.487 7.728 -15.817 1.00 97.12 117 ALA A C 1
ATOM 906 O O . ALA A 1 117 ? -6.333 7.695 -16.710 1.00 97.12 117 ALA A O 1
ATOM 907 N N . ALA A 1 118 ? -5.554 6.921 -14.755 1.00 97.81 118 ALA A N 1
ATOM 908 C CA . ALA A 1 118 ? -6.620 5.954 -14.507 1.00 97.81 118 ALA A CA 1
ATOM 909 C C . ALA A 1 118 ? -7.794 6.508 -13.672 1.00 97.81 118 ALA A C 1
ATOM 911 O O . ALA A 1 118 ? -8.732 5.763 -13.390 1.00 97.81 118 ALA A O 1
ATOM 912 N N . GLY A 1 119 ? -7.758 7.790 -13.288 1.00 97.88 119 GLY A N 1
ATOM 913 C CA . GLY A 1 119 ? -8.809 8.458 -12.510 1.00 97.88 119 GLY A CA 1
ATOM 914 C C . GLY A 1 119 ? -8.564 8.521 -10.998 1.00 97.88 119 GLY A C 1
ATOM 915 O O . 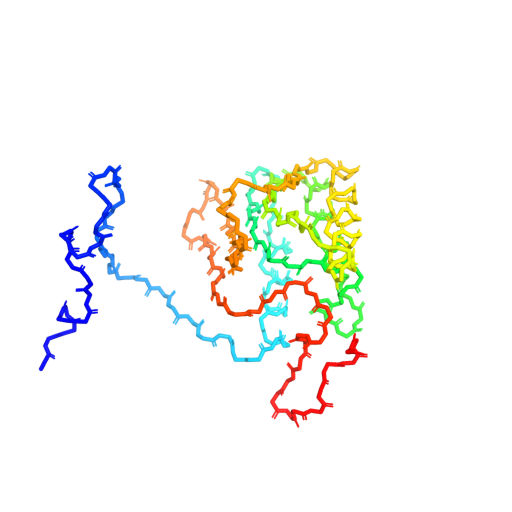GLY A 1 119 ? -9.456 8.945 -10.266 1.00 97.88 119 GLY A O 1
ATOM 916 N N . GLY A 1 120 ? -7.387 8.106 -10.516 1.00 98.19 120 GLY A N 1
ATOM 917 C CA . GLY A 1 120 ? -6.963 8.336 -9.132 1.00 98.19 120 GLY A CA 1
ATOM 918 C C . GLY A 1 120 ? -6.320 9.714 -8.925 1.00 98.19 120 GLY A C 1
ATOM 919 O O . GLY A 1 120 ? -6.179 10.498 -9.859 1.00 98.19 120 GLY A O 1
ATOM 920 N N . GLU A 1 121 ? -5.891 10.007 -7.698 1.00 98.25 121 GLU A N 1
ATOM 921 C CA . GLU A 1 121 ? -5.187 11.250 -7.352 1.00 98.25 121 GLU A CA 1
ATOM 922 C C . GLU A 1 121 ? -3.953 10.935 -6.503 1.00 98.25 121 GLU A C 1
ATOM 924 O O . GLU A 1 121 ? -4.073 10.496 -5.364 1.00 98.25 121 GLU A O 1
ATOM 929 N N . VAL A 1 122 ? -2.749 11.162 -7.027 1.00 96.62 122 VAL A N 1
ATOM 930 C CA . VAL A 1 122 ? -1.505 10.910 -6.282 1.00 96.62 122 VAL A CA 1
ATOM 931 C C . VAL A 1 122 ? -0.671 12.175 -6.241 1.00 96.62 122 VAL A C 1
ATOM 933 O O . VAL A 1 122 ? -0.179 12.639 -7.268 1.00 96.62 122 VAL A O 1
ATOM 936 N N . LEU A 1 123 ? -0.494 12.722 -5.042 1.00 94.25 123 LEU A N 1
ATOM 937 C CA . LEU A 1 123 ? 0.249 13.952 -4.819 1.00 94.25 123 LEU A CA 1
ATOM 938 C C . LEU A 1 123 ? 1.689 13.646 -4.417 1.00 94.25 123 LEU A C 1
ATOM 940 O O . LEU A 1 123 ? 1.948 12.825 -3.537 1.00 94.25 123 LEU A O 1
ATOM 944 N N . LEU A 1 124 ? 2.619 14.371 -5.032 1.00 90.88 124 LEU A N 1
ATOM 945 C CA . LEU A 1 124 ? 4.008 14.410 -4.597 1.00 90.88 124 LEU A CA 1
ATOM 946 C C . LEU A 1 124 ? 4.162 15.508 -3.540 1.00 90.88 124 LEU A C 1
ATOM 948 O O . LEU A 1 124 ? 3.980 16.688 -3.849 1.00 90.88 124 LEU A O 1
ATOM 952 N N . ASP A 1 125 ? 4.495 15.131 -2.305 1.00 87.69 125 ASP A N 1
ATOM 953 C CA . ASP A 1 125 ? 4.622 16.058 -1.176 1.00 87.69 125 ASP A CA 1
ATOM 954 C C . ASP A 1 125 ? 6.067 16.199 -0.699 1.00 87.69 125 ASP A C 1
ATOM 956 O O . ASP A 1 125 ? 6.860 15.253 -0.651 1.00 87.69 125 ASP A O 1
ATOM 960 N N . GLN A 1 126 ? 6.401 17.436 -0.351 1.00 84.44 126 GLN A N 1
ATOM 961 C CA . GLN A 1 126 ? 7.736 17.863 0.046 1.00 84.44 126 GLN A CA 1
ATOM 962 C C . GLN A 1 126 ? 7.703 18.772 1.279 1.00 84.44 126 GLN A C 1
ATOM 964 O O . GLN A 1 126 ? 8.683 19.453 1.577 1.00 84.44 126 GLN A O 1
ATOM 969 N N . ARG A 1 127 ? 6.589 18.819 2.017 1.00 87.62 127 ARG A N 1
ATOM 970 C CA . ARG A 1 127 ? 6.466 19.629 3.240 1.00 87.62 127 ARG A CA 1
ATOM 971 C C . ARG A 1 127 ? 7.211 18.974 4.407 1.00 87.62 127 ARG A C 1
ATOM 973 O O . ARG A 1 127 ? 6.623 18.524 5.385 1.00 87.62 127 ARG A O 1
ATOM 980 N N . VAL A 1 128 ? 8.536 18.947 4.299 1.00 86.69 128 VAL A N 1
ATOM 981 C CA . VAL A 1 128 ? 9.478 18.362 5.257 1.00 86.69 128 VAL A CA 1
ATOM 982 C C . VAL A 1 128 ? 10.546 19.383 5.645 1.00 86.69 128 VAL A C 1
ATOM 984 O O . VAL A 1 128 ? 10.843 20.321 4.905 1.00 86.69 128 VAL A O 1
ATOM 987 N N . ARG A 1 129 ? 11.153 19.211 6.825 1.00 86.56 129 ARG A N 1
ATOM 988 C CA . ARG A 1 129 ? 12.340 19.995 7.208 1.00 86.56 129 ARG A CA 1
ATOM 989 C C . ARG A 1 129 ? 13.525 19.616 6.314 1.00 86.56 129 ARG A C 1
ATOM 991 O O . ARG A 1 129 ? 13.543 18.535 5.731 1.00 86.56 129 ARG A O 1
ATOM 998 N N . ARG A 1 130 ? 14.542 20.479 6.231 1.00 81.38 130 ARG A N 1
ATOM 999 C CA . ARG A 1 130 ? 15.774 20.204 5.473 1.00 81.38 130 ARG A CA 1
ATOM 1000 C C . ARG A 1 130 ? 16.378 18.857 5.894 1.00 81.38 130 ARG A C 1
ATOM 1002 O O . ARG A 1 130 ? 16.642 18.655 7.075 1.00 81.38 130 ARG A O 1
ATOM 1009 N N . GLY A 1 131 ? 16.598 17.967 4.924 1.00 79.38 131 GLY A N 1
ATOM 1010 C CA . GLY A 1 131 ? 17.101 16.607 5.158 1.00 79.38 131 GLY A CA 1
ATOM 1011 C C . GLY A 1 131 ? 16.051 15.602 5.653 1.00 79.38 131 GLY A C 1
ATOM 1012 O O . GLY A 1 131 ? 16.404 14.466 5.946 1.00 79.38 131 GLY A O 1
ATOM 1013 N N . GLY A 1 132 ? 14.782 16.002 5.761 1.00 85.62 132 GLY A N 1
ATOM 1014 C CA . GLY A 1 132 ? 13.671 15.126 6.125 1.00 85.62 132 GLY A CA 1
ATOM 1015 C C . GLY A 1 132 ? 13.004 14.455 4.921 1.00 85.62 132 GLY A C 1
ATOM 1016 O O . GLY A 1 132 ? 13.249 14.811 3.767 1.00 85.62 132 GLY A O 1
ATOM 1017 N N . SER A 1 133 ? 12.116 13.506 5.213 1.00 86.00 133 SER A N 1
ATOM 1018 C CA . SER A 1 133 ? 11.320 12.769 4.228 1.00 86.00 133 SER A CA 1
ATOM 1019 C C . SER A 1 133 ? 9.948 12.389 4.792 1.00 86.00 133 SER A C 1
ATOM 1021 O O . SER A 1 133 ? 9.762 12.314 6.010 1.00 86.00 133 SER A O 1
ATOM 1023 N N . HIS A 1 134 ? 8.980 12.129 3.907 1.00 89.06 134 HIS A N 1
ATOM 1024 C CA . HIS A 1 134 ? 7.814 11.328 4.280 1.00 89.06 134 HIS A CA 1
ATOM 1025 C C . HIS A 1 134 ? 8.250 9.864 4.243 1.00 89.06 134 HIS A C 1
ATOM 1027 O O . HIS A 1 134 ? 8.514 9.326 3.175 1.00 89.06 134 HIS A O 1
ATOM 1033 N N . HIS A 1 135 ? 8.405 9.245 5.415 1.00 92.88 135 HIS A N 1
ATOM 1034 C CA . HIS A 1 135 ? 8.950 7.886 5.533 1.00 92.88 135 HIS A CA 1
ATOM 1035 C C . HIS A 1 135 ? 7.890 6.827 5.884 1.00 92.88 135 HIS A C 1
ATOM 1037 O O . HIS A 1 135 ? 8.220 5.669 6.137 1.00 92.88 135 HIS A O 1
ATOM 1043 N N . GLN A 1 136 ? 6.620 7.231 5.922 1.00 94.00 136 GLN A N 1
ATOM 1044 C CA . GLN A 1 136 ? 5.486 6.366 6.236 1.00 94.00 136 GLN A CA 1
ATOM 1045 C C . GLN A 1 136 ? 5.196 5.433 5.057 1.00 94.00 136 GLN A C 1
ATOM 1047 O O . GLN A 1 136 ? 5.012 5.912 3.940 1.00 94.00 136 GLN A O 1
ATOM 1052 N N . LYS A 1 137 ? 5.103 4.127 5.328 1.00 96.94 137 LYS A N 1
ATOM 1053 C CA . LYS A 1 137 ? 4.541 3.136 4.404 1.00 96.94 137 LYS A CA 1
ATOM 1054 C C . LYS A 1 137 ? 3.213 2.677 4.977 1.00 96.94 137 LYS A C 1
ATOM 1056 O O . LYS A 1 137 ? 3.177 2.009 6.014 1.00 96.94 137 LYS A O 1
ATOM 1061 N N . LEU A 1 138 ? 2.134 3.129 4.360 1.00 97.75 138 LEU A N 1
ATOM 1062 C CA . LEU A 1 138 ? 0.782 2.905 4.845 1.00 97.75 138 LEU A CA 1
ATOM 1063 C C . LEU A 1 138 ? -0.131 2.681 3.649 1.00 97.75 138 LEU A C 1
ATOM 1065 O O . LEU A 1 138 ? -0.116 3.477 2.717 1.00 97.75 138 LEU A O 1
ATOM 1069 N N . VAL A 1 139 ? -0.970 1.651 3.711 1.00 98.69 139 VAL A N 1
ATOM 1070 C CA . VAL A 1 139 ? -2.118 1.494 2.811 1.00 98.69 139 VAL A CA 1
ATOM 1071 C C . VAL A 1 139 ? -3.367 1.332 3.664 1.00 98.69 139 VAL A C 1
ATOM 1073 O O . VAL A 1 139 ? -3.400 0.489 4.552 1.00 98.69 139 VAL A O 1
ATOM 1076 N N . VAL A 1 140 ? -4.397 2.132 3.411 1.00 98.75 140 VAL A N 1
ATOM 1077 C CA . VAL A 1 140 ? -5.689 2.076 4.098 1.00 98.75 140 VAL A CA 1
ATOM 1078 C C . VAL A 1 140 ? -6.770 1.776 3.077 1.00 98.75 140 VAL A C 1
ATOM 1080 O O . VAL A 1 140 ? -6.974 2.536 2.129 1.00 98.75 140 VAL A O 1
ATOM 1083 N N . LEU A 1 141 ? -7.475 0.676 3.300 1.00 98.81 141 LEU A N 1
ATOM 1084 C CA . LEU A 1 141 ? -8.576 0.204 2.483 1.00 98.81 141 LEU A CA 1
ATOM 1085 C C . LEU A 1 141 ? -9.861 0.359 3.281 1.00 98.81 141 LEU A C 1
ATOM 1087 O O . LEU A 1 141 ? -9.969 -0.174 4.386 1.00 98.81 141 LEU A O 1
ATOM 1091 N N . ARG A 1 142 ? -10.816 1.123 2.749 1.00 98.69 142 ARG A N 1
ATOM 1092 C CA . ARG A 1 142 ? -12.094 1.352 3.428 1.00 98.69 142 ARG A CA 1
ATOM 1093 C C . ARG A 1 142 ? -13.266 0.924 2.577 1.00 98.69 142 ARG A C 1
ATOM 1095 O O . ARG A 1 142 ? -13.313 1.241 1.392 1.00 98.69 142 ARG A O 1
ATOM 1102 N N . HIS A 1 143 ? -14.244 0.324 3.232 1.00 98.56 143 HIS A N 1
ATOM 1103 C CA . HIS A 1 143 ? -15.545 -0.023 2.699 1.00 98.56 143 HIS A CA 1
ATOM 1104 C C . HIS A 1 143 ? -16.607 0.799 3.441 1.00 98.56 143 HIS A C 1
ATOM 1106 O O . HIS A 1 143 ? -17.144 0.332 4.446 1.00 98.56 143 HIS A O 1
ATOM 1112 N N . PRO A 1 144 ? -16.952 2.026 2.996 1.00 97.81 144 PRO A N 1
ATOM 1113 C CA . PRO A 1 144 ? -17.912 2.878 3.706 1.00 97.81 144 PRO A CA 1
ATOM 1114 C C . PRO A 1 144 ? -19.256 2.196 4.010 1.00 97.81 144 PRO A C 1
ATOM 1116 O O . PRO A 1 144 ? -19.858 2.464 5.047 1.00 97.81 144 PRO A O 1
ATOM 1119 N N . GLY A 1 145 ? -19.709 1.290 3.134 1.00 97.38 145 GLY A N 1
ATOM 1120 C CA . GLY A 1 145 ? -20.923 0.491 3.333 1.00 97.38 145 GLY A CA 1
ATOM 1121 C C . GLY A 1 145 ? -20.749 -0.772 4.190 1.00 97.38 145 GLY A C 1
ATOM 1122 O O . GLY A 1 145 ? -21.743 -1.403 4.538 1.00 97.38 145 GLY A O 1
ATOM 1123 N N . ALA A 1 146 ? -19.516 -1.163 4.523 1.00 97.38 146 ALA A N 1
ATOM 1124 C CA . ALA A 1 146 ? -19.199 -2.336 5.338 1.00 97.38 146 ALA A CA 1
ATOM 1125 C C . ALA A 1 146 ? -17.891 -2.148 6.148 1.00 97.38 146 ALA A C 1
ATOM 1127 O O . ALA A 1 146 ? -16.934 -2.891 5.918 1.00 97.38 146 ALA A O 1
ATOM 1128 N N . PRO A 1 147 ? -17.832 -1.202 7.111 1.00 95.81 147 PRO A N 1
ATOM 1129 C CA . PRO A 1 147 ? -16.587 -0.821 7.796 1.00 95.81 147 PRO A CA 1
ATOM 1130 C C . PRO A 1 147 ? -15.881 -1.949 8.558 1.00 95.81 147 PRO A C 1
ATOM 1132 O O . PRO A 1 147 ? -14.689 -1.872 8.824 1.00 95.81 147 PRO A O 1
ATOM 1135 N N . GLN A 1 148 ? -16.590 -3.030 8.894 1.00 95.50 148 GLN A N 1
ATOM 1136 C CA . GLN A 1 148 ? -16.007 -4.246 9.470 1.00 95.50 148 GLN A CA 1
ATOM 1137 C C . GLN A 1 148 ? -15.010 -4.956 8.536 1.00 95.50 148 GLN A C 1
ATOM 1139 O O . GLN A 1 148 ? -14.347 -5.899 8.956 1.00 95.50 148 GLN A O 1
ATOM 1144 N N . ARG A 1 149 ? -14.953 -4.545 7.265 1.00 96.94 149 ARG A N 1
ATOM 1145 C CA . ARG A 1 149 ? -14.000 -5.017 6.258 1.00 96.94 149 ARG A CA 1
ATOM 1146 C C . ARG A 1 149 ? -12.818 -4.063 6.071 1.00 96.94 149 ARG A C 1
ATOM 1148 O O . ARG A 1 149 ? -11.964 -4.362 5.247 1.00 96.94 149 ARG A O 1
ATOM 1155 N N . ASP A 1 150 ? -12.780 -2.922 6.762 1.00 98.31 150 ASP A N 1
ATOM 1156 C CA . ASP A 1 150 ? -11.680 -1.963 6.633 1.00 98.31 150 ASP A CA 1
ATOM 1157 C C . ASP A 1 150 ? -10.362 -2.621 7.073 1.00 98.31 150 ASP A C 1
ATOM 1159 O O . ASP A 1 150 ? -10.287 -3.265 8.122 1.00 98.31 150 ASP A O 1
ATOM 1163 N N . VAL A 1 151 ? -9.308 -2.441 6.275 1.00 98.31 151 VAL A N 1
ATOM 1164 C CA . VAL A 1 151 ? -7.969 -2.981 6.547 1.00 98.31 151 VAL A CA 1
ATOM 1165 C C . VAL A 1 151 ? -6.942 -1.871 6.386 1.00 98.31 151 VAL A C 1
ATOM 1167 O O . VAL A 1 151 ? -6.988 -1.093 5.433 1.00 98.31 151 VAL A O 1
ATOM 1170 N N . ALA A 1 152 ? -5.983 -1.809 7.308 1.00 98.31 152 ALA A N 1
ATOM 1171 C CA . ALA A 1 152 ? -4.818 -0.946 7.193 1.00 98.31 152 ALA A CA 1
ATOM 1172 C C . ALA A 1 152 ? -3.535 -1.780 7.251 1.00 98.31 152 ALA A C 1
ATOM 1174 O O . ALA A 1 152 ? -3.347 -2.591 8.155 1.00 98.31 152 ALA A O 1
ATOM 1175 N N . PHE A 1 153 ? -2.639 -1.537 6.303 1.00 98.56 153 PHE A N 1
ATOM 1176 C CA . PHE A 1 153 ? -1.300 -2.098 6.265 1.00 98.56 153 PHE A CA 1
ATOM 1177 C C . PHE A 1 153 ? -0.303 -1.050 6.736 1.00 98.56 153 PHE A C 1
ATOM 1179 O O . PHE A 1 153 ? -0.242 0.034 6.165 1.00 98.56 153 PHE A O 1
ATOM 1186 N N . THR A 1 154 ? 0.493 -1.373 7.749 1.00 97.75 154 THR A N 1
ATOM 1187 C CA . THR A 1 154 ? 1.538 -0.493 8.281 1.00 97.75 154 THR A CA 1
ATOM 1188 C C . THR A 1 154 ? 2.800 -1.301 8.545 1.00 97.75 154 THR A C 1
ATOM 1190 O O . THR A 1 154 ? 2.725 -2.434 9.024 1.00 97.75 154 THR A O 1
ATOM 1193 N N . GLY A 1 155 ? 3.964 -0.746 8.213 1.00 96.88 155 GLY A N 1
ATOM 1194 C CA . GLY A 1 155 ? 5.227 -1.453 8.385 1.00 96.88 155 GLY A CA 1
ATOM 1195 C C . GLY A 1 155 ? 6.411 -0.776 7.704 1.00 96.88 155 GLY A C 1
ATOM 1196 O O . GLY A 1 155 ? 6.430 0.436 7.498 1.00 96.88 155 GLY A O 1
ATOM 1197 N N . GLY A 1 156 ? 7.427 -1.583 7.389 1.00 96.81 156 GLY A N 1
ATOM 1198 C CA . GLY A 1 156 ? 8.687 -1.132 6.788 1.00 96.81 156 GLY A CA 1
ATOM 1199 C C . GLY A 1 156 ? 8.822 -1.379 5.283 1.00 96.81 156 GLY A C 1
ATOM 1200 O O . GLY A 1 156 ? 9.861 -1.042 4.726 1.00 96.81 156 GLY A O 1
ATOM 1201 N N . ILE A 1 157 ? 7.819 -1.980 4.637 1.00 97.25 157 ILE A N 1
ATOM 1202 C CA . ILE A 1 157 ? 7.892 -2.427 3.241 1.00 97.25 157 ILE A CA 1
ATOM 1203 C C . ILE A 1 157 ? 7.250 -1.372 2.333 1.00 97.25 157 ILE A C 1
ATOM 1205 O O . ILE A 1 157 ? 6.045 -1.145 2.406 1.00 97.25 157 ILE A O 1
ATOM 1209 N N . ASP A 1 158 ? 8.072 -0.725 1.510 1.00 96.06 158 ASP A N 1
ATOM 1210 C CA . ASP A 1 158 ? 7.636 0.178 0.438 1.00 96.06 158 ASP A CA 1
ATOM 1211 C C . ASP A 1 158 ? 7.083 -0.617 -0.771 1.00 96.06 158 ASP A C 1
ATOM 1213 O O . ASP A 1 158 ? 7.385 -1.803 -0.933 1.00 96.06 158 ASP A O 1
ATOM 1217 N N . LEU A 1 159 ? 6.320 0.031 -1.656 1.00 96.38 159 LEU A N 1
ATOM 1218 C CA . LEU A 1 159 ? 5.780 -0.558 -2.890 1.00 96.38 159 LEU A CA 1
ATOM 1219 C C . LEU A 1 159 ? 6.791 -0.471 -4.049 1.00 96.38 159 LEU A C 1
ATOM 1221 O O . LEU A 1 159 ? 6.505 0.108 -5.098 1.00 96.38 159 LEU A O 1
ATOM 1225 N N . CYS A 1 160 ? 7.999 -0.997 -3.852 1.00 95.25 160 CYS A N 1
ATOM 1226 C CA . CYS A 1 160 ? 9.095 -0.884 -4.818 1.00 95.25 160 CYS A CA 1
ATOM 1227 C C . CYS A 1 160 ? 9.983 -2.133 -4.893 1.00 95.25 160 CYS A C 1
ATOM 1229 O O . CYS A 1 160 ? 9.846 -3.046 -4.081 1.00 95.25 160 CYS A O 1
ATOM 1231 N N . HIS A 1 161 ? 10.918 -2.138 -5.846 1.00 95.88 161 HIS A N 1
ATOM 1232 C CA . HIS A 1 161 ? 11.886 -3.208 -6.086 1.00 95.88 161 HIS A CA 1
ATOM 1233 C C . HIS A 1 161 ? 12.685 -3.591 -4.838 1.00 95.88 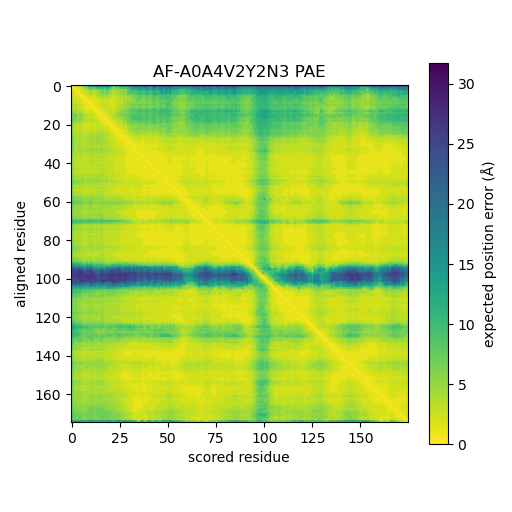161 HIS A C 1
ATOM 1235 O O . HIS A 1 161 ? 12.900 -2.774 -3.942 1.00 95.88 161 HIS A O 1
ATOM 1241 N N . SER A 1 162 ? 13.203 -4.817 -4.799 1.00 95.19 162 SER A N 1
ATOM 1242 C CA . SER A 1 162 ? 13.981 -5.382 -3.684 1.00 95.19 162 SER A CA 1
ATOM 1243 C C . SER A 1 162 ? 13.170 -5.690 -2.415 1.00 95.19 162 SER A C 1
ATOM 1245 O O . SER A 1 162 ? 13.762 -5.975 -1.371 1.00 95.19 162 SER A O 1
ATOM 1247 N N . ARG A 1 163 ? 11.835 -5.590 -2.449 1.00 96.81 163 ARG A N 1
ATOM 1248 C CA . ARG A 1 163 ? 10.981 -5.768 -1.263 1.00 96.81 163 ARG A CA 1
ATOM 1249 C C . ARG A 1 163 ? 10.260 -7.105 -1.243 1.00 96.81 163 ARG A C 1
ATOM 1251 O O . ARG A 1 163 ? 9.920 -7.542 -0.149 1.00 96.81 163 ARG A O 1
ATOM 1258 N N . ARG A 1 164 ? 10.062 -7.789 -2.373 1.00 96.81 164 ARG A N 1
ATOM 1259 C CA . ARG A 1 164 ? 9.274 -9.033 -2.483 1.00 96.81 164 ARG A CA 1
ATOM 1260 C C . ARG A 1 164 ? 10.077 -10.313 -2.219 1.00 96.81 164 ARG A C 1
ATOM 1262 O O . ARG A 1 164 ? 9.897 -11.326 -2.891 1.00 96.81 164 ARG A O 1
ATOM 1269 N N . ASP A 1 165 ? 10.956 -10.285 -1.223 1.00 97.69 165 ASP A N 1
ATOM 1270 C CA . ASP A 1 165 ? 11.617 -11.500 -0.732 1.00 97.69 165 ASP A CA 1
ATOM 1271 C C . ASP A 1 165 ? 10.624 -12.382 0.051 1.00 97.69 165 ASP A C 1
ATOM 1273 O O . ASP A 1 165 ? 9.559 -11.920 0.488 1.00 97.69 165 ASP A O 1
ATOM 1277 N N . ASP A 1 166 ? 10.978 -13.651 0.236 1.00 97.31 166 ASP A N 1
ATOM 1278 C CA . ASP A 1 166 ? 10.197 -14.645 0.971 1.00 97.31 166 ASP A CA 1
ATOM 1279 C C . ASP A 1 166 ? 11.027 -15.332 2.073 1.00 97.31 166 ASP A C 1
ATOM 1281 O O . ASP A 1 166 ? 12.172 -14.972 2.351 1.00 97.31 166 ASP A O 1
ATOM 1285 N N . ALA A 1 167 ? 10.442 -16.336 2.729 1.00 97.44 167 ALA A N 1
ATOM 1286 C CA . ALA A 1 167 ? 11.087 -17.052 3.827 1.00 97.44 167 ALA A CA 1
ATOM 1287 C C . ALA A 1 167 ? 12.343 -17.844 3.418 1.00 97.44 167 ALA A C 1
ATOM 1289 O O . ALA A 1 167 ? 13.118 -18.237 4.292 1.00 97.44 167 ALA A O 1
ATOM 1290 N N . ALA A 1 168 ? 12.557 -18.100 2.123 1.00 97.62 168 ALA A N 1
ATOM 1291 C CA . ALA A 1 168 ? 13.772 -18.741 1.636 1.00 97.62 168 ALA A CA 1
ATOM 1292 C C . ALA A 1 168 ? 14.952 -17.763 1.535 1.00 97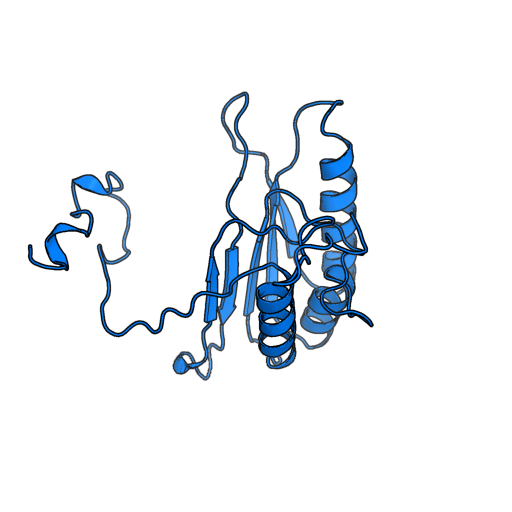.62 168 ALA A C 1
ATOM 1294 O O . ALA A 1 168 ? 16.082 -18.226 1.365 1.00 97.62 168 ALA A O 1
ATOM 1295 N N . HIS A 1 169 ? 14.704 -16.451 1.642 1.00 96.75 169 HIS A N 1
ATOM 1296 C CA . HIS A 1 169 ? 15.721 -15.400 1.638 1.00 96.75 169 HIS A CA 1
ATOM 1297 C C . HIS A 1 169 ? 16.689 -15.486 0.456 1.00 96.75 169 HIS A C 1
ATOM 1299 O O . HIS A 1 169 ? 17.908 -15.364 0.600 1.00 96.75 169 HIS A O 1
ATOM 1305 N N . ARG A 1 170 ? 16.142 -15.739 -0.737 1.00 96.88 170 ARG A N 1
ATOM 1306 C CA . ARG A 1 170 ? 16.920 -15.752 -1.986 1.00 96.88 170 ARG A CA 1
ATOM 1307 C C . ARG A 1 170 ? 17.012 -14.368 -2.627 1.00 96.88 170 ARG A C 1
ATOM 1309 O O . ARG A 1 170 ? 17.742 -14.220 -3.605 1.00 96.88 170 ARG A O 1
ATOM 1316 N N . GLY A 1 171 ? 16.322 -13.384 -2.053 1.00 95.12 171 GLY A N 1
ATOM 1317 C CA . GLY A 1 171 ? 16.206 -12.037 -2.581 1.00 95.12 171 GLY A CA 1
ATOM 1318 C C . GLY A 1 171 ? 14.977 -11.886 -3.471 1.00 95.12 171 GLY A C 1
ATOM 1319 O O . GLY A 1 171 ? 14.463 -12.849 -4.045 1.00 95.12 171 GLY A O 1
ATOM 1320 N N . ASP A 1 172 ? 14.524 -10.644 -3.595 1.00 95.12 172 ASP A N 1
ATOM 1321 C CA . ASP A 1 172 ? 13.471 -10.275 -4.533 1.00 95.12 172 ASP A CA 1
ATOM 1322 C C . ASP A 1 172 ? 13.953 -10.472 -5.985 1.00 95.12 172 ASP A C 1
ATOM 1324 O O . ASP A 1 172 ? 15.013 -9.957 -6.351 1.00 95.12 172 ASP A O 1
ATOM 1328 N N . PRO A 1 173 ? 13.185 -11.167 -6.843 1.00 93.94 173 PRO A N 1
ATOM 1329 C CA . PRO A 1 173 ? 13.489 -11.287 -8.266 1.00 93.94 173 PRO A CA 1
ATOM 1330 C C . PRO A 1 173 ? 13.602 -9.962 -9.044 1.00 93.94 173 PRO A C 1
ATOM 1332 O O . PRO A 1 173 ? 14.125 -9.987 -10.157 1.00 93.94 173 PRO A O 1
ATOM 1335 N N . GLN A 1 174 ? 13.091 -8.843 -8.515 1.00 94.81 174 GLN A N 1
ATOM 1336 C CA . GLN A 1 174 ? 13.192 -7.501 -9.112 1.00 94.81 174 GLN A CA 1
ATOM 1337 C C . GLN A 1 174 ? 14.249 -6.602 -8.443 1.00 94.81 174 GLN A C 1
ATOM 1339 O O . GLN A 1 174 ? 14.220 -5.391 -8.649 1.00 94.81 174 GLN A O 1
ATOM 1344 N N . ALA A 1 175 ? 15.156 -7.164 -7.630 1.00 85.06 175 ALA A N 1
ATOM 1345 C CA . ALA A 1 175 ? 16.191 -6.403 -6.919 1.00 85.06 175 ALA A CA 1
ATOM 1346 C C . ALA A 1 175 ? 17.250 -5.743 -7.818 1.00 85.06 175 ALA A C 1
ATOM 1348 O O . ALA A 1 175 ? 17.616 -6.320 -8.868 1.00 85.06 175 ALA A O 1
#

Nearest PDB structures (foldseek):
  6ohr-assembly5_E  TM=7.725E-01  e=1.789E-08  Homo sapiens
  8grw-assembly1_A  TM=5.255E-01  e=1.316E+00  Spiroplasma melliferum KC3
  7yop-assembly1_A  TM=4.871E-01  e=3.908E+00  Spiroplasma melliferum KC3
  7ysz-assembly1_A  TM=5.430E-01  e=7.901E+00  Spiroplasma melliferum KC3
  5wan-assembly1_A  TM=3.189E-01  e=5.381E+00  Escherichia coli

Solvent-accessible surface area (backbone atoms only — not comparable to full-atom values): 9859 Å² total; per-residue (Å²): 133,62,76,70,77,76,52,64,49,70,73,74,64,71,51,92,84,58,87,65,74,73,74,83,81,92,75,87,84,81,89,62,69,50,29,42,50,41,32,44,51,50,52,55,57,56,69,70,58,48,62,71,17,37,40,39,37,34,25,50,40,36,29,36,75,29,54,41,38,99,89,40,54,24,50,33,55,51,51,17,55,34,15,64,55,43,22,49,33,38,36,48,30,32,47,66,93,47,88,92,46,44,69,47,35,54,28,35,47,52,28,26,50,51,25,36,76,32,68,24,48,46,45,76,47,64,98,53,60,93,94,56,73,55,76,55,25,36,40,40,38,40,30,86,94,46,61,94,68,47,47,72,49,76,61,90,70,47,62,26,63,55,38,54,20,50,97,82,67,82,58,21,95,65,93

pLDDT: mean 92.05, std 10.39, range [48.56, 98.88]

Foldseek 3Di:
DPPCVVFDDPVRVVDVPDPDDSDDPPDDDDDQPAQLSVLVVVLVLLVVDAAAKEKEWEFAAAAQCQASHPVGDAPLVSLLVSLLRNYAYEEEYEADDDPVCVVRNVRLVVSQVSNVVSRYHYDHDDPDDVVDIPHWTKIWIADPPCRVSTDMDGDNAGNDAQGRDDPVRPTGPRD